Protein AF-A0A258BBY1-F1 (afdb_monomer_lite)

pLDDT: mean 93.91, std 5.78, range [58.94, 98.5]

Secondary structure (DSSP, 8-state):
-HHHH--TTEEEE--EEEBPHHHHHHHHTSSS--HHHHHHTHHHHHHTTSBS-SHHHH------GGGB-SS---TT--GGGEE--HHHHHHTTSS-TT--SSSSHHHHHHHHHHHTTPEEEE-TTT--EEE---PPPP-TTHHHHHHHHHHHHHHHHT-

Radius of gyration: 17.7 Å; chains: 1; bounding box: 39×37×54 Å

Sequence (159 aa):
QHRALSEPGYLVTGSRVLLSDRLTKELLAWPQWNYSYFWKNLLN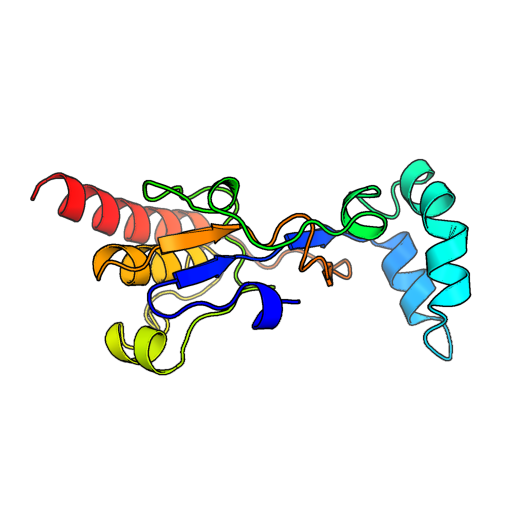FRASGGINKYWPLKIKLGNGFWRNYRKFVWRRIKGCNMACWKSDAQAIGGFDESMTGWGHEDADFVFRLQNIGLIRKSGSWSTEVLHLHHRINDQSHAAENARHVREKILAKAAK

Structure (mmCIF, N/CA/C/O backbone):
data_AF-A0A258BBY1-F1
#
_entry.id   AF-A0A258BBY1-F1
#
loop_
_atom_site.group_PDB
_atom_site.id
_atom_site.type_symbol
_atom_site.label_atom_id
_atom_site.label_alt_id
_atom_site.label_comp_id
_atom_site.label_asym_id
_atom_site.label_entity_id
_atom_site.label_seq_id
_atom_site.pdbx_PDB_ins_code
_atom_site.Cartn_x
_atom_site.Cartn_y
_atom_site.Cartn_z
_atom_site.occupancy
_atom_site.B_iso_or_equiv
_atom_site.auth_seq_id
_atom_site.auth_comp_id
_atom_site.auth_asym_id
_atom_site.auth_atom_id
_atom_site.pdbx_PDB_model_num
ATOM 1 N N . GLN A 1 1 ? -7.637 -8.880 -5.589 1.00 89.62 1 GLN A N 1
ATOM 2 C CA . GLN A 1 1 ? -6.964 -9.291 -4.336 1.00 89.62 1 GLN A CA 1
ATOM 3 C C . GLN A 1 1 ? -7.482 -8.525 -3.120 1.00 89.62 1 GLN A C 1
ATOM 5 O O . GLN A 1 1 ? -7.896 -9.184 -2.183 1.00 89.62 1 GLN A O 1
ATOM 10 N N . HIS A 1 2 ? -7.587 -7.184 -3.132 1.00 94.31 2 HIS A N 1
ATOM 11 C CA . HIS A 1 2 ? -8.274 -6.452 -2.040 1.00 94.31 2 HIS A CA 1
ATOM 12 C C . HIS A 1 2 ? -9.704 -6.943 -1.782 1.00 94.31 2 HIS A C 1
ATOM 14 O O . HIS A 1 2 ? -10.034 -7.240 -0.643 1.00 94.31 2 HIS A O 1
ATOM 20 N N . ARG A 1 3 ? -10.500 -7.163 -2.839 1.00 94.50 3 ARG A N 1
ATOM 21 C CA . ARG A 1 3 ? -11.845 -7.770 -2.738 1.00 94.50 3 ARG A CA 1
ATOM 22 C C . ARG A 1 3 ? -11.869 -9.165 -2.091 1.00 94.50 3 ARG A C 1
ATOM 24 O O . ARG A 1 3 ? -12.874 -9.551 -1.528 1.00 94.50 3 ARG A O 1
ATOM 31 N N . ALA A 1 4 ? -10.777 -9.928 -2.166 1.00 95.50 4 ALA A N 1
ATOM 32 C CA . ALA A 1 4 ? -10.697 -11.246 -1.526 1.00 95.50 4 ALA A CA 1
ATOM 33 C C . ALA A 1 4 ? -10.352 -11.151 -0.027 1.00 95.50 4 ALA A C 1
ATOM 35 O O . ALA A 1 4 ? -10.479 -12.129 0.702 1.00 95.50 4 ALA A O 1
ATOM 36 N N . LEU A 1 5 ? -9.880 -9.986 0.430 1.00 96.75 5 LEU A N 1
ATOM 37 C CA . LEU A 1 5 ? -9.567 -9.701 1.832 1.00 96.75 5 LEU A CA 1
ATOM 38 C C . LEU A 1 5 ? -10.601 -8.776 2.494 1.00 96.75 5 LEU A C 1
ATOM 40 O O . LEU A 1 5 ? -10.511 -8.552 3.704 1.00 96.75 5 LEU A O 1
ATOM 44 N N . SER A 1 6 ? -11.529 -8.209 1.717 1.00 95.56 6 SER A N 1
ATOM 45 C CA . SER A 1 6 ? -12.501 -7.227 2.193 1.00 95.56 6 SER A CA 1
ATOM 46 C C . SER A 1 6 ? -13.510 -7.861 3.134 1.00 95.56 6 SER A C 1
ATOM 48 O O . SER A 1 6 ? -14.004 -8.955 2.880 1.00 95.56 6 SER A O 1
ATOM 50 N N . GLU A 1 7 ? -13.827 -7.137 4.197 1.00 96.19 7 GLU A N 1
ATOM 51 C CA . GLU A 1 7 ? -14.738 -7.560 5.252 1.00 96.19 7 GLU A CA 1
ATOM 52 C C . GLU A 1 7 ? -15.294 -6.288 5.913 1.00 96.19 7 GLU A C 1
ATOM 54 O O . GLU A 1 7 ? -14.519 -5.345 6.115 1.00 96.19 7 GLU A O 1
ATOM 59 N N . PRO A 1 8 ? -16.607 -6.182 6.181 1.00 96.94 8 PRO A N 1
ATOM 60 C CA . PRO A 1 8 ? -17.159 -5.067 6.952 1.00 96.94 8 PRO A CA 1
ATOM 61 C C . PRO A 1 8 ? -16.463 -4.932 8.311 1.00 96.94 8 PRO A C 1
ATOM 63 O O . PRO A 1 8 ? -16.164 -5.935 8.951 1.00 96.94 8 PRO A O 1
ATOM 66 N N . GLY A 1 9 ? -16.168 -3.703 8.742 1.00 97.31 9 GLY A N 1
ATOM 67 C CA . GLY A 1 9 ? -15.402 -3.455 9.973 1.00 97.31 9 GLY A CA 1
ATOM 68 C C . GLY A 1 9 ? -13.882 -3.625 9.830 1.00 97.31 9 GLY A C 1
ATOM 69 O O . GLY A 1 9 ? -13.156 -3.522 10.819 1.00 97.31 9 GLY A O 1
ATOM 70 N N . TYR A 1 10 ? -13.371 -3.847 8.613 1.00 97.81 10 TYR A N 1
ATOM 71 C CA . TYR A 1 10 ? -11.937 -3.952 8.341 1.00 97.81 10 TYR A CA 1
ATOM 72 C C . TYR A 1 10 ? -11.475 -2.968 7.267 1.00 97.81 10 TYR A C 1
ATOM 74 O O . TYR A 1 10 ? -12.142 -2.754 6.256 1.00 97.81 10 TYR A O 1
ATOM 82 N N . LEU A 1 11 ? -10.248 -2.470 7.433 1.00 97.94 11 LEU A N 1
ATOM 83 C CA . LEU A 1 11 ? -9.478 -1.846 6.354 1.00 97.94 11 LEU A CA 1
ATOM 84 C C . LEU A 1 11 ? -8.299 -2.738 5.948 1.00 97.94 11 LEU A C 1
ATOM 86 O O . LEU A 1 11 ? -7.754 -3.475 6.771 1.00 97.94 11 LEU A O 1
ATOM 90 N N . VAL A 1 12 ? -7.843 -2.642 4.701 1.00 97.69 12 VAL A N 1
ATOM 91 C CA . VAL A 1 12 ? -6.683 -3.391 4.202 1.00 97.69 12 VAL A CA 1
ATOM 92 C C . VAL A 1 12 ? -5.550 -2.431 3.865 1.00 97.69 12 VAL A C 1
ATOM 94 O O . VAL A 1 12 ? -5.651 -1.641 2.930 1.00 97.69 12 VAL A O 1
ATOM 97 N N . THR A 1 13 ? -4.419 -2.551 4.565 1.00 97.19 13 THR A N 1
ATOM 98 C CA . THR A 1 13 ? -3.164 -1.914 4.130 1.00 97.19 13 THR A CA 1
ATOM 99 C C . THR A 1 13 ? -2.376 -2.906 3.292 1.00 97.19 13 THR A C 1
ATOM 101 O O . THR A 1 13 ? -1.941 -3.944 3.799 1.00 97.19 13 THR A O 1
ATOM 104 N N . GLY A 1 14 ? -2.216 -2.607 2.012 1.00 95.81 14 GLY A N 1
ATOM 105 C CA . GLY A 1 14 ? -1.554 -3.453 1.038 1.00 95.81 14 GLY A CA 1
ATOM 106 C C . GLY A 1 14 ? -0.031 -3.412 1.092 1.00 95.81 14 GLY A C 1
ATOM 107 O O . GLY A 1 14 ? 0.593 -2.886 2.014 1.00 95.81 14 GLY A O 1
ATOM 108 N N . SER A 1 15 ? 0.577 -4.031 0.086 1.00 95.12 15 SER A N 1
ATOM 109 C CA . SER A 1 15 ? 2.026 -4.180 -0.040 1.00 95.12 15 SER A CA 1
ATOM 110 C C . SER A 1 15 ? 2.478 -3.717 -1.418 1.00 95.12 15 SER A C 1
ATOM 112 O O . SER A 1 15 ? 1.737 -3.773 -2.395 1.00 95.12 15 SER A O 1
ATOM 114 N N . ARG A 1 16 ? 3.717 -3.248 -1.495 1.00 96.00 16 ARG A N 1
ATOM 115 C CA . ARG A 1 16 ? 4.367 -2.863 -2.747 1.00 96.00 16 ARG A CA 1
ATOM 116 C C . ARG A 1 16 ? 5.710 -3.554 -2.895 1.00 96.00 16 ARG A C 1
ATOM 118 O O . ARG A 1 16 ? 6.393 -3.792 -1.889 1.00 96.00 16 ARG A O 1
ATOM 125 N N . VAL A 1 17 ? 6.078 -3.840 -4.132 1.00 97.44 17 VAL A N 1
ATOM 126 C CA . VAL A 1 17 ? 7.431 -4.206 -4.543 1.00 97.44 17 VAL A CA 1
ATOM 127 C C . VAL A 1 17 ? 8.058 -2.961 -5.142 1.00 97.44 17 VAL A C 1
ATOM 129 O O . VAL A 1 17 ? 7.545 -2.418 -6.114 1.00 97.44 17 VAL A O 1
ATOM 132 N N . LEU A 1 18 ? 9.123 -2.476 -4.514 1.00 97.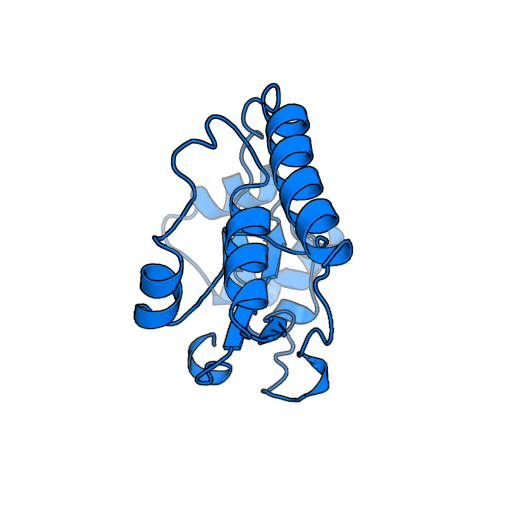75 18 LEU A N 1
ATOM 133 C CA . LEU A 1 18 ? 9.855 -1.316 -5.006 1.00 97.75 18 LEU A CA 1
ATOM 134 C C . LEU A 1 18 ? 10.727 -1.758 -6.171 1.00 97.75 18 LEU A C 1
ATOM 136 O O . LEU A 1 18 ? 11.477 -2.732 -6.031 1.00 97.75 18 LEU A O 1
ATOM 140 N N . LEU A 1 19 ? 10.617 -1.033 -7.277 1.00 98.44 19 LEU A N 1
ATOM 141 C CA . LEU A 1 19 ? 11.513 -1.177 -8.410 1.00 98.44 19 LEU A CA 1
ATOM 142 C C . LEU A 1 19 ? 12.716 -0.246 -8.245 1.00 98.44 19 LEU A C 1
ATOM 144 O O . LEU A 1 19 ? 12.605 0.831 -7.654 1.00 98.44 19 LEU A O 1
ATOM 148 N N . SER A 1 20 ? 13.869 -0.656 -8.766 1.00 98.31 20 SER A N 1
ATOM 149 C CA . SER A 1 20 ? 15.012 0.245 -8.913 1.00 98.31 20 SER A CA 1
ATOM 150 C C . SER A 1 20 ? 14.769 1.257 -10.034 1.00 98.31 20 SER A C 1
ATOM 152 O O . SER A 1 20 ? 13.929 1.038 -10.912 1.00 98.31 20 SER A O 1
ATOM 154 N N . ASP A 1 21 ? 15.527 2.354 -10.030 1.00 98.25 21 ASP A N 1
ATOM 155 C CA . ASP A 1 21 ? 15.525 3.338 -11.121 1.00 98.25 21 ASP A CA 1
ATOM 156 C C . ASP A 1 21 ? 15.827 2.680 -12.476 1.00 98.25 21 ASP A C 1
ATOM 158 O O . ASP A 1 21 ? 15.074 2.842 -13.435 1.00 98.25 21 ASP A O 1
ATOM 162 N N . ARG A 1 22 ? 16.868 1.833 -12.518 1.00 98.19 22 ARG A N 1
ATOM 163 C CA . ARG A 1 22 ? 17.272 1.074 -13.710 1.00 98.19 22 ARG A CA 1
ATOM 164 C C . ARG A 1 22 ? 16.125 0.236 -14.272 1.00 98.19 22 ARG A C 1
ATOM 166 O O . ARG A 1 22 ? 15.801 0.368 -15.447 1.00 98.19 22 ARG A O 1
ATOM 173 N N . LEU A 1 23 ? 15.508 -0.607 -13.437 1.00 98.19 23 LEU A N 1
ATOM 174 C CA . LEU A 1 23 ? 14.429 -1.486 -13.891 1.00 98.19 23 LEU A CA 1
ATOM 175 C C . LEU A 1 23 ? 13.181 -0.680 -14.266 1.00 98.19 23 LEU A C 1
ATOM 177 O O . LEU A 1 23 ? 12.510 -1.011 -15.230 1.00 98.19 23 LEU A O 1
ATOM 181 N N . THR A 1 24 ? 12.886 0.402 -13.547 1.00 98.38 24 THR A N 1
ATOM 182 C CA . THR A 1 24 ? 11.768 1.293 -13.887 1.00 98.38 24 THR A CA 1
ATOM 183 C C . THR A 1 24 ? 11.921 1.858 -15.297 1.00 98.38 24 THR A C 1
ATOM 185 O O . THR A 1 24 ? 10.993 1.751 -16.093 1.00 98.38 24 THR A O 1
ATOM 188 N N . LYS A 1 25 ? 13.099 2.398 -15.630 1.00 98.12 25 LYS A N 1
ATOM 189 C CA . LYS A 1 25 ? 13.401 2.924 -16.970 1.00 98.12 25 LYS A CA 1
ATOM 190 C C . LYS A 1 25 ? 13.326 1.843 -18.045 1.00 98.12 25 LYS A C 1
ATOM 192 O O . LYS A 1 25 ? 12.747 2.083 -19.096 1.00 98.12 25 LYS A O 1
ATOM 197 N N . GLU A 1 26 ? 13.859 0.655 -17.763 1.00 97.44 26 GLU A N 1
ATOM 198 C CA . GLU A 1 26 ? 13.790 -0.495 -18.672 1.00 97.44 26 GLU A CA 1
ATOM 199 C C . GLU A 1 26 ? 12.337 -0.879 -18.991 1.00 97.44 26 GLU A C 1
ATOM 201 O O . GLU A 1 26 ? 11.980 -0.986 -20.160 1.00 97.44 26 GLU A O 1
ATOM 206 N N . LEU A 1 27 ? 11.486 -1.028 -17.968 1.00 97.12 27 LEU A N 1
ATOM 207 C CA . LEU A 1 27 ? 10.080 -1.402 -18.151 1.00 97.12 27 LEU A CA 1
ATOM 208 C C . LEU A 1 27 ? 9.271 -0.318 -18.874 1.00 97.12 27 LEU A C 1
ATOM 210 O O . LEU A 1 27 ? 8.396 -0.650 -19.667 1.00 97.12 27 LEU A O 1
ATOM 214 N N . LEU A 1 28 ? 9.545 0.963 -18.603 1.00 97.38 28 LEU A N 1
ATOM 215 C CA . LEU A 1 28 ? 8.870 2.086 -19.265 1.00 97.38 28 LEU A CA 1
ATOM 216 C C . LEU A 1 28 ? 9.296 2.261 -20.728 1.00 97.38 28 LEU A C 1
ATOM 218 O O . LEU A 1 28 ? 8.541 2.829 -21.509 1.00 97.38 28 LEU A O 1
ATOM 222 N N . ALA A 1 29 ? 10.481 1.774 -21.104 1.00 97.75 29 ALA A N 1
ATOM 223 C CA . ALA A 1 29 ? 10.947 1.774 -22.487 1.00 97.75 29 ALA A CA 1
ATOM 224 C C . ALA A 1 29 ? 10.332 0.642 -23.329 1.00 97.75 29 ALA A C 1
ATOM 226 O O . ALA A 1 29 ? 10.502 0.624 -24.549 1.00 97.75 29 ALA A O 1
ATOM 227 N N . TRP A 1 30 ? 9.635 -0.321 -22.713 1.00 97.12 30 TRP A N 1
ATOM 228 C CA . TRP A 1 30 ? 8.943 -1.356 -23.472 1.00 97.12 30 TRP A CA 1
ATOM 229 C C . TRP A 1 30 ? 7.765 -0.744 -24.239 1.00 97.12 30 TRP A C 1
ATOM 231 O O . TRP A 1 30 ? 6.946 -0.054 -23.633 1.00 97.12 30 TRP A O 1
ATOM 241 N N . PRO A 1 31 ? 7.597 -1.056 -25.538 1.00 96.62 31 PRO A N 1
ATOM 242 C CA . PRO A 1 31 ? 6.471 -0.538 -26.318 1.00 96.62 31 PRO A CA 1
ATOM 243 C C . PRO A 1 31 ? 5.116 -1.014 -25.773 1.00 96.62 31 PRO A C 1
ATOM 245 O O . PRO A 1 31 ? 4.091 -0.378 -25.992 1.00 96.62 31 PRO A O 1
ATOM 248 N N . GLN A 1 32 ? 5.112 -2.144 -25.061 1.00 96.62 32 GLN A N 1
ATOM 249 C CA . GLN A 1 32 ? 3.944 -2.721 -24.412 1.00 96.62 32 GLN A CA 1
ATOM 250 C C . GLN A 1 32 ? 4.358 -3.547 -23.194 1.00 96.62 32 GLN A C 1
ATOM 252 O O . GLN A 1 32 ? 5.447 -4.125 -23.145 1.00 96.62 32 GLN A O 1
ATOM 257 N N . TRP A 1 33 ? 3.464 -3.648 -22.213 1.00 96.19 33 TRP A N 1
ATOM 258 C CA . TRP A 1 33 ? 3.701 -4.454 -21.022 1.00 96.19 33 TRP A CA 1
ATOM 259 C C . TRP A 1 33 ? 3.798 -5.947 -21.359 1.00 96.19 33 TRP A C 1
ATOM 261 O O . TRP A 1 33 ? 2.836 -6.556 -21.825 1.00 96.19 33 TRP A O 1
ATOM 271 N N . ASN A 1 34 ? 4.942 -6.564 -21.051 1.00 96.56 34 ASN A N 1
ATOM 272 C CA . ASN A 1 34 ? 5.150 -8.000 -21.215 1.00 96.56 34 ASN A CA 1
ATOM 273 C C . ASN A 1 34 ? 5.233 -8.705 -19.855 1.00 96.56 34 ASN A C 1
ATOM 275 O O . ASN A 1 34 ? 6.310 -8.927 -19.294 1.00 96.56 34 ASN A O 1
ATOM 279 N N . TYR A 1 35 ? 4.069 -9.098 -19.333 1.00 95.75 35 TYR A N 1
ATOM 280 C CA . TYR A 1 35 ? 3.976 -9.813 -18.060 1.00 95.75 35 TYR A CA 1
ATOM 281 C C . TYR A 1 35 ? 4.759 -11.134 -18.060 1.00 95.75 35 TYR A C 1
ATOM 283 O O . TYR A 1 35 ? 5.429 -11.448 -17.079 1.00 95.75 35 TYR A O 1
ATOM 291 N N . SER A 1 36 ? 4.698 -11.904 -19.153 1.00 97.00 36 SER A N 1
ATOM 292 C CA . SER A 1 36 ? 5.354 -13.216 -19.250 1.00 97.00 36 SER A CA 1
ATOM 293 C C . SER A 1 36 ? 6.873 -13.089 -19.133 1.00 97.00 36 SER A C 1
ATOM 295 O O . SER A 1 36 ? 7.495 -13.793 -18.334 1.00 97.00 36 SER A O 1
ATOM 297 N N . TYR A 1 37 ? 7.469 -12.137 -19.859 1.00 96.88 37 TYR A N 1
ATOM 298 C CA . TYR A 1 37 ? 8.897 -11.842 -19.756 1.00 96.88 37 TYR A CA 1
ATOM 299 C C . TYR A 1 37 ? 9.265 -11.365 -18.350 1.00 96.88 37 TYR A C 1
ATOM 301 O O . TYR A 1 37 ? 10.204 -11.898 -17.752 1.00 96.88 37 TYR A O 1
ATOM 309 N N . PHE A 1 38 ? 8.500 -10.420 -17.790 1.00 97.38 38 PHE A N 1
ATOM 310 C CA . PHE A 1 38 ? 8.742 -9.920 -16.438 1.00 97.38 38 PHE A CA 1
ATOM 311 C C . PHE A 1 38 ? 8.722 -11.056 -15.407 1.00 97.38 38 PHE A C 1
ATOM 313 O O . PHE A 1 38 ? 9.628 -11.184 -14.585 1.00 97.38 38 PHE A O 1
ATOM 320 N N . TRP A 1 39 ? 7.716 -11.930 -15.490 1.00 97.06 39 TRP A N 1
ATOM 321 C CA . TRP A 1 39 ? 7.501 -13.031 -14.558 1.00 97.06 39 TRP A CA 1
ATOM 322 C C . TRP A 1 39 ? 8.588 -14.109 -14.614 1.00 97.06 39 TRP A C 1
ATOM 324 O O . TRP A 1 39 ? 8.978 -14.645 -13.565 1.00 97.06 39 TRP A O 1
ATOM 334 N N . LYS A 1 40 ? 9.072 -14.428 -15.822 1.00 97.75 40 LYS A N 1
ATOM 335 C CA . LYS A 1 40 ? 10.180 -15.370 -16.047 1.00 97.75 40 LYS A CA 1
ATOM 336 C C . LYS A 1 40 ? 11.505 -14.818 -15.515 1.00 97.75 40 LYS A C 1
ATOM 338 O O . LYS A 1 40 ? 12.291 -15.573 -14.956 1.00 97.75 40 LYS A O 1
ATOM 343 N N . ASN A 1 41 ? 11.707 -13.503 -15.594 1.00 97.88 41 ASN A N 1
ATOM 344 C CA . ASN A 1 41 ? 12.948 -12.837 -15.186 1.00 97.88 41 ASN A CA 1
ATOM 345 C C . ASN A 1 41 ? 12.958 -12.309 -13.740 1.00 97.88 41 ASN A C 1
ATOM 347 O O . ASN A 1 41 ? 13.922 -11.664 -13.331 1.00 97.88 41 ASN A O 1
ATOM 351 N N . LEU A 1 42 ? 11.939 -12.601 -12.922 1.00 98.00 42 LEU A N 1
ATOM 352 C CA . LEU A 1 42 ? 11.858 -12.099 -11.541 1.00 98.00 42 LEU A CA 1
ATOM 353 C C . LEU A 1 42 ? 13.086 -12.426 -10.677 1.00 98.00 42 LEU A C 1
ATOM 355 O O . LEU A 1 42 ? 13.480 -11.599 -9.855 1.00 98.00 42 LEU A O 1
ATOM 359 N N . LEU A 1 43 ? 13.686 -13.612 -10.836 1.00 98.06 43 LEU A N 1
ATOM 360 C CA . LEU A 1 43 ? 14.903 -13.976 -10.099 1.00 98.06 43 LEU A CA 1
ATOM 361 C C . LEU A 1 43 ? 16.089 -13.108 -10.523 1.00 98.06 43 LEU A C 1
ATOM 363 O O . LEU A 1 43 ? 16.786 -12.586 -9.657 1.00 98.06 43 LEU A O 1
ATOM 367 N N . ASN A 1 44 ? 16.253 -12.876 -11.827 1.00 98.19 44 ASN A N 1
ATOM 368 C CA . ASN A 1 44 ? 17.296 -12.005 -12.371 1.00 98.19 44 ASN A CA 1
ATOM 369 C C . ASN A 1 44 ? 17.133 -10.577 -11.845 1.00 98.19 44 ASN A C 1
ATOM 371 O O . ASN A 1 44 ? 18.079 -9.995 -11.319 1.00 98.19 44 ASN A O 1
ATOM 375 N N . PHE A 1 45 ? 15.908 -10.043 -11.873 1.00 98.25 45 PHE A N 1
ATOM 376 C CA . PHE A 1 45 ? 15.621 -8.733 -11.292 1.00 98.25 45 PHE A CA 1
ATOM 377 C C . PHE A 1 45 ? 15.863 -8.699 -9.783 1.00 98.25 45 PHE A C 1
ATOM 379 O O . PHE A 1 45 ? 16.307 -7.679 -9.263 1.00 98.25 45 PHE A O 1
ATOM 386 N N . ARG A 1 46 ? 15.602 -9.785 -9.047 1.00 98.12 46 ARG A N 1
ATOM 387 C CA . ARG A 1 46 ? 15.889 -9.833 -7.607 1.00 98.12 46 ARG A CA 1
ATOM 388 C C . ARG A 1 46 ? 17.390 -9.852 -7.329 1.00 98.12 46 ARG A C 1
ATOM 390 O O . ARG A 1 46 ? 17.821 -9.146 -6.415 1.00 98.12 46 ARG A O 1
ATOM 397 N N . ALA A 1 47 ? 18.143 -10.644 -8.089 1.00 97.94 47 ALA A N 1
ATOM 398 C CA . ALA A 1 47 ? 19.590 -10.787 -7.972 1.00 97.94 47 ALA A CA 1
ATOM 399 C C . ALA A 1 47 ? 20.315 -9.485 -8.336 1.00 97.94 47 ALA A C 1
ATOM 401 O O . ALA A 1 47 ? 21.225 -9.071 -7.629 1.00 97.94 47 ALA A O 1
ATOM 402 N N . SER A 1 48 ? 19.843 -8.770 -9.362 1.00 97.56 48 SER A N 1
ATOM 403 C CA . SER A 1 48 ? 20.415 -7.488 -9.790 1.00 97.56 48 SER A CA 1
ATOM 404 C C . SER A 1 48 ? 19.931 -6.275 -8.975 1.00 97.56 48 SER A C 1
ATOM 406 O O . SER A 1 48 ? 20.095 -5.142 -9.427 1.00 97.56 48 SER A O 1
ATOM 408 N N . GLY A 1 49 ? 19.194 -6.473 -7.876 1.00 98.06 49 GLY A N 1
ATOM 409 C CA . GLY A 1 49 ? 18.605 -5.378 -7.087 1.00 98.06 49 GLY A CA 1
ATOM 410 C C . GLY A 1 49 ? 17.495 -4.574 -7.787 1.00 98.06 49 GLY A C 1
ATOM 411 O O . GLY A 1 49 ? 17.139 -3.493 -7.332 1.00 98.06 49 GLY A O 1
ATOM 412 N N . GLY A 1 50 ? 16.932 -5.082 -8.886 1.00 98.31 50 GLY A N 1
ATOM 413 C CA . GLY A 1 50 ? 15.821 -4.472 -9.622 1.00 98.31 50 GLY A CA 1
ATOM 414 C C . GLY A 1 50 ? 14.491 -4.499 -8.870 1.00 98.31 50 GLY A C 1
ATOM 415 O O . GLY A 1 50 ? 13.705 -3.567 -9.003 1.00 98.31 50 GLY A O 1
ATOM 416 N N . ILE A 1 51 ? 14.257 -5.527 -8.049 1.00 98.50 51 ILE A N 1
ATOM 417 C CA . ILE A 1 51 ? 13.093 -5.633 -7.157 1.00 98.50 51 ILE A CA 1
ATOM 418 C C . ILE A 1 51 ? 13.526 -5.924 -5.723 1.00 98.50 51 ILE A C 1
ATOM 420 O O . ILE A 1 51 ? 14.430 -6.726 -5.483 1.00 98.50 51 ILE A O 1
ATOM 424 N N . ASN A 1 52 ? 12.833 -5.344 -4.743 1.00 97.88 52 ASN A N 1
ATOM 425 C CA . ASN A 1 52 ? 13.153 -5.575 -3.328 1.00 97.88 52 ASN A CA 1
ATOM 426 C C . ASN A 1 52 ? 12.490 -6.827 -2.716 1.00 97.88 52 ASN A C 1
ATOM 428 O O . ASN A 1 52 ? 12.840 -7.232 -1.607 1.00 97.88 52 ASN A O 1
ATOM 432 N N . LYS A 1 53 ? 11.521 -7.441 -3.405 1.00 96.81 53 LYS A N 1
ATOM 433 C CA . LYS A 1 53 ? 10.748 -8.601 -2.933 1.00 96.81 53 LYS A CA 1
ATOM 434 C C . LYS A 1 53 ? 10.523 -9.580 -4.078 1.00 96.81 53 LYS A C 1
ATOM 436 O O . LYS A 1 53 ? 10.113 -9.171 -5.155 1.00 96.81 53 LYS A O 1
ATOM 441 N N . TYR A 1 54 ? 10.726 -10.866 -3.807 1.00 97.50 54 TYR A N 1
ATOM 442 C CA . TYR A 1 54 ? 10.494 -11.945 -4.772 1.00 97.50 54 TYR A CA 1
ATOM 443 C C . TYR A 1 54 ? 9.295 -12.815 -4.372 1.00 97.50 54 TYR A C 1
ATOM 445 O O . TYR A 1 54 ? 8.308 -12.888 -5.099 1.00 97.50 54 TYR A O 1
ATOM 453 N N . TRP A 1 55 ? 9.332 -13.415 -3.177 1.00 97.56 55 TRP A N 1
ATOM 454 C CA . TRP A 1 55 ? 8.328 -14.400 -2.757 1.00 97.56 55 TRP A CA 1
ATOM 455 C C . TRP A 1 55 ? 6.882 -13.902 -2.748 1.00 97.56 55 TRP A C 1
ATOM 457 O O . TRP A 1 55 ? 6.039 -14.611 -3.286 1.00 97.56 55 TRP A O 1
ATOM 467 N N . PRO A 1 56 ? 6.567 -12.685 -2.264 1.00 95.50 56 PRO A N 1
ATOM 468 C CA . PRO A 1 56 ? 5.195 -12.187 -2.305 1.00 95.50 56 PRO A CA 1
ATOM 469 C C . PRO A 1 56 ? 4.658 -11.946 -3.724 1.00 95.50 56 PRO A C 1
ATOM 471 O O . PRO A 1 56 ? 3.458 -11.755 -3.887 1.00 95.50 56 PRO A O 1
ATOM 474 N N . LEU A 1 57 ? 5.510 -11.927 -4.760 1.00 95.81 57 LEU A N 1
ATOM 475 C CA . LEU A 1 57 ? 5.045 -11.936 -6.149 1.00 95.81 57 LEU A CA 1
ATOM 476 C C . LEU A 1 57 ? 4.626 -13.344 -6.573 1.00 95.81 57 LEU A C 1
ATOM 478 O O . LEU A 1 57 ? 3.570 -13.468 -7.177 1.00 95.81 57 LEU A O 1
ATOM 482 N N . LYS A 1 58 ? 5.402 -14.380 -6.221 1.00 95.69 58 LYS A N 1
ATOM 483 C CA . LYS A 1 58 ? 5.158 -15.785 -6.599 1.00 95.69 58 LYS A CA 1
ATOM 484 C C . LYS A 1 58 ? 4.079 -16.476 -5.765 1.00 95.69 58 LYS A C 1
ATOM 486 O O . LYS A 1 58 ? 3.339 -17.295 -6.294 1.00 95.69 58 LYS A O 1
ATOM 491 N N . ILE A 1 59 ? 4.006 -16.162 -4.476 1.00 95.69 59 ILE A N 1
ATOM 492 C CA . ILE A 1 59 ? 3.136 -16.830 -3.508 1.00 95.69 59 ILE A CA 1
ATOM 493 C C . ILE A 1 59 ? 2.094 -15.835 -3.020 1.00 95.69 59 ILE A C 1
ATOM 495 O O . ILE A 1 59 ? 2.435 -14.756 -2.526 1.00 95.69 59 ILE A O 1
ATOM 499 N N . LYS A 1 60 ? 0.823 -16.230 -3.128 1.00 94.56 60 LYS A N 1
ATOM 500 C CA . LYS A 1 60 ? -0.315 -15.483 -2.600 1.00 94.56 60 LYS A CA 1
ATOM 501 C C . LYS A 1 60 ? -0.987 -16.280 -1.491 1.00 94.56 60 LYS A C 1
ATOM 503 O O . LYS A 1 60 ? -1.422 -17.404 -1.702 1.00 94.56 60 LYS A O 1
ATOM 508 N N . LEU A 1 61 ? -1.057 -15.686 -0.308 1.00 95.75 61 LEU A N 1
ATOM 509 C CA . LEU A 1 61 ? -1.747 -16.236 0.849 1.00 95.75 61 LEU A CA 1
ATOM 510 C C . LEU A 1 61 ? -3.204 -15.743 0.859 1.00 95.75 61 LEU A C 1
ATOM 512 O O . LEU A 1 61 ? -3.473 -14.587 0.515 1.00 95.75 61 LEU A O 1
ATOM 516 N N . GLY A 1 62 ? -4.134 -16.598 1.289 1.00 93.88 62 GLY A N 1
ATOM 517 C CA . GLY A 1 62 ? -5.563 -16.279 1.433 1.00 93.88 62 GLY A CA 1
ATOM 518 C C . GLY A 1 62 ? -5.879 -15.381 2.636 1.00 93.88 62 GLY A C 1
ATOM 519 O O . GLY A 1 62 ? -4.968 -14.906 3.321 1.00 93.88 62 GLY A O 1
ATOM 520 N N . ASN A 1 63 ? -7.166 -15.129 2.891 1.00 94.31 63 ASN A N 1
ATOM 521 C CA . ASN A 1 63 ? -7.630 -14.384 4.067 1.00 94.31 63 ASN A CA 1
ATOM 522 C C . ASN A 1 63 ? -7.487 -15.232 5.348 1.00 94.31 63 ASN A C 1
ATOM 524 O O . ASN A 1 63 ? -7.599 -16.452 5.299 1.00 94.31 63 ASN A O 1
ATOM 528 N N . GLY A 1 64 ? -7.236 -14.588 6.488 1.00 94.00 64 GLY A N 1
ATOM 529 C CA . GLY A 1 64 ? -7.090 -15.271 7.772 1.00 94.00 64 GLY A CA 1
ATOM 530 C C . GLY A 1 64 ? -6.747 -14.324 8.917 1.00 94.00 64 GLY A C 1
ATOM 531 O O . GLY A 1 64 ? -6.214 -13.232 8.698 1.00 94.00 64 GLY A O 1
ATOM 532 N N . PHE A 1 65 ? -7.036 -14.747 10.151 1.00 94.06 65 PHE A N 1
ATOM 533 C CA . PHE A 1 65 ? -6.924 -13.901 11.347 1.00 94.06 65 PHE A CA 1
ATOM 534 C C . PHE A 1 65 ? -5.495 -13.400 11.616 1.00 94.06 65 PHE A C 1
ATOM 536 O O . PHE A 1 65 ? -5.319 -12.332 12.197 1.00 94.06 65 PHE A O 1
ATOM 543 N N . TRP A 1 66 ? -4.462 -14.120 11.160 1.00 94.81 66 TRP A N 1
ATOM 544 C CA . TRP A 1 66 ? -3.049 -13.730 11.302 1.00 94.81 66 TRP A CA 1
ATOM 545 C C . TRP A 1 66 ? -2.695 -12.433 10.558 1.00 94.81 66 TRP A C 1
ATOM 547 O O . TRP A 1 66 ? -1.623 -11.864 10.764 1.00 94.81 66 TRP A O 1
ATOM 557 N N . ARG A 1 67 ? -3.580 -11.953 9.677 1.00 95.38 67 ARG A N 1
ATOM 558 C CA . ARG A 1 67 ? -3.440 -10.659 8.999 1.00 95.38 67 ARG A CA 1
ATOM 559 C C . ARG A 1 67 ? -3.873 -9.485 9.867 1.00 95.38 67 ARG A C 1
ATOM 561 O O . ARG A 1 67 ? -3.531 -8.352 9.530 1.00 95.38 67 ARG A O 1
ATOM 568 N N . ASN A 1 68 ? -4.641 -9.737 10.922 1.00 96.88 68 ASN A N 1
ATOM 569 C CA . ASN A 1 68 ? -5.319 -8.705 11.690 1.00 96.88 68 ASN A CA 1
ATOM 570 C C . ASN A 1 68 ? -4.369 -8.094 12.724 1.00 96.88 68 ASN A C 1
ATOM 572 O O . ASN A 1 68 ? -3.769 -8.785 13.549 1.00 96.88 68 ASN A O 1
ATOM 576 N N . TYR A 1 69 ? -4.252 -6.772 12.698 1.00 95.38 69 TYR A N 1
ATOM 577 C CA . TYR A 1 69 ? -3.520 -6.014 13.700 1.00 95.38 69 TYR A CA 1
ATOM 578 C C . TYR A 1 69 ? -4.416 -5.816 14.924 1.00 95.38 69 TYR A C 1
ATOM 580 O O . TYR A 1 69 ? -5.384 -5.064 14.869 1.00 95.38 69 TYR A O 1
ATOM 588 N N . ARG A 1 70 ? -4.074 -6.475 16.039 1.00 88.56 70 ARG A N 1
ATOM 589 C CA . ARG A 1 70 ? -4.847 -6.415 17.298 1.00 88.56 70 ARG A CA 1
ATOM 590 C C . ARG A 1 70 ? -4.847 -5.042 17.976 1.00 88.56 70 ARG A C 1
ATOM 592 O O . ARG A 1 70 ? -5.707 -4.763 18.794 1.00 88.56 70 ARG A O 1
ATOM 599 N N . LYS A 1 71 ? -3.853 -4.212 17.670 1.00 91.62 71 LYS A N 1
ATOM 600 C CA . LYS A 1 71 ? -3.705 -2.844 18.173 1.00 91.62 71 LYS A CA 1
ATOM 601 C C . LYS A 1 71 ? -3.217 -1.942 17.055 1.00 91.62 71 LYS A C 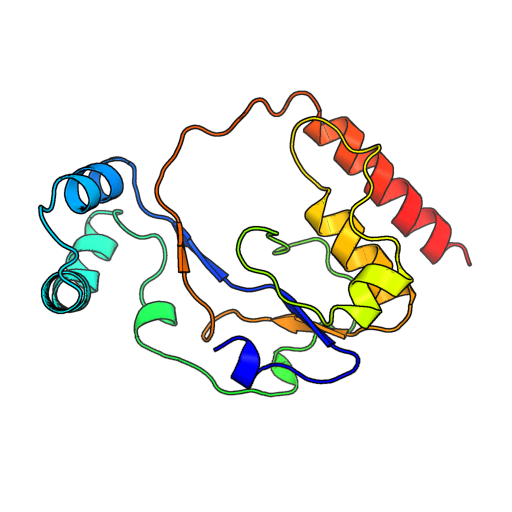1
ATOM 603 O O . LYS A 1 71 ? -2.698 -2.439 16.049 1.00 91.62 71 LYS A O 1
ATOM 608 N N . PHE A 1 72 ? -3.335 -0.633 17.243 1.00 93.00 72 PHE A N 1
ATOM 609 C CA . PHE A 1 72 ? -2.730 0.309 16.315 1.00 93.00 72 PHE A CA 1
ATOM 610 C C . PHE A 1 72 ? -1.214 0.081 16.245 1.00 93.00 72 PHE A C 1
ATOM 612 O O . PHE A 1 72 ? -0.513 0.025 17.257 1.00 93.00 72 PHE A O 1
ATOM 619 N N . VAL A 1 73 ? -0.709 -0.077 15.024 1.00 93.12 73 VAL A N 1
ATOM 620 C CA . VAL A 1 73 ? 0.721 -0.183 14.735 1.00 93.12 73 VAL A CA 1
ATOM 621 C C . VAL A 1 73 ? 1.023 0.800 13.623 1.00 93.12 73 VAL A C 1
ATOM 623 O O . VAL A 1 73 ? 0.666 0.562 12.473 1.00 93.12 73 VAL A O 1
ATOM 626 N N . TRP A 1 74 ? 1.738 1.870 13.958 1.00 90.94 74 TRP A N 1
ATOM 627 C CA . TRP A 1 74 ? 2.103 2.919 13.004 1.00 90.94 74 TRP A CA 1
ATOM 628 C C . TRP A 1 74 ? 2.893 2.374 11.806 1.00 90.94 74 TRP A C 1
ATOM 630 O O . TRP A 1 74 ? 2.737 2.781 10.655 1.00 90.94 74 TRP A O 1
ATOM 640 N N . ARG A 1 75 ? 3.781 1.411 12.064 1.00 88.94 75 ARG A N 1
ATOM 641 C CA . ARG A 1 75 ? 4.671 0.864 11.040 1.00 88.94 75 ARG A CA 1
ATOM 642 C C . ARG A 1 75 ? 3.883 0.147 9.937 1.00 88.94 75 ARG A C 1
ATOM 644 O O . ARG A 1 75 ? 2.853 -0.489 10.165 1.00 88.94 75 ARG A O 1
ATOM 651 N N . ARG A 1 76 ? 4.467 0.149 8.735 1.00 87.38 76 ARG A N 1
ATOM 652 C CA . ARG A 1 76 ? 3.969 -0.555 7.538 1.00 87.38 76 ARG A CA 1
ATOM 653 C C . ARG A 1 76 ? 2.639 -0.020 6.997 1.00 87.38 76 ARG A C 1
ATOM 655 O O . ARG A 1 76 ? 1.996 -0.730 6.235 1.00 87.38 76 ARG A O 1
ATOM 662 N N . ILE A 1 77 ? 2.214 1.174 7.395 1.00 93.12 77 ILE A N 1
ATOM 663 C CA . ILE A 1 77 ? 1.120 1.888 6.730 1.00 93.12 77 ILE A CA 1
ATOM 664 C C . ILE A 1 77 ? 1.717 2.578 5.500 1.00 93.12 77 ILE A C 1
ATOM 666 O O . ILE A 1 77 ? 2.808 3.157 5.585 1.00 93.12 77 ILE A O 1
ATOM 670 N N . LYS A 1 78 ? 1.081 2.356 4.345 1.00 88.75 78 LYS A N 1
ATOM 671 C CA . LYS A 1 78 ? 1.453 2.933 3.051 1.00 88.75 78 LYS A CA 1
ATOM 672 C C . LYS A 1 78 ? 0.189 3.207 2.243 1.00 88.75 78 LYS A C 1
ATOM 674 O O . LYS A 1 78 ? -0.399 2.265 1.711 1.00 88.75 78 LYS A O 1
ATOM 679 N N . GLY A 1 79 ? -0.179 4.481 2.116 1.00 87.25 79 GLY A N 1
ATOM 680 C CA . GLY A 1 79 ? -1.381 4.918 1.390 1.00 87.25 79 GLY A CA 1
ATOM 681 C C . GLY A 1 79 ? -1.436 4.477 -0.080 1.00 87.25 79 GLY A C 1
ATOM 682 O O . GLY A 1 79 ? -2.510 4.184 -0.590 1.00 87.25 79 GLY A O 1
ATOM 683 N N . CYS A 1 80 ? -0.280 4.297 -0.733 1.00 90.50 80 CYS A N 1
ATOM 684 C CA . CYS A 1 80 ? -0.162 3.906 -2.152 1.00 90.50 80 CYS A CA 1
ATOM 685 C C . CYS A 1 80 ? -0.875 2.599 -2.551 1.00 90.50 80 CYS A C 1
ATOM 687 O O . CYS A 1 80 ? -1.015 2.309 -3.735 1.00 90.50 80 CYS A O 1
ATOM 689 N N . ASN A 1 81 ? -1.257 1.768 -1.581 1.00 95.56 81 ASN A N 1
ATOM 690 C CA . ASN A 1 81 ? -1.994 0.538 -1.824 1.00 95.56 81 ASN A CA 1
ATOM 691 C C . ASN A 1 81 ? -2.840 0.221 -0.589 1.00 95.56 81 ASN A C 1
ATOM 693 O O . ASN A 1 81 ? -2.432 -0.570 0.258 1.00 95.56 81 ASN A O 1
ATOM 697 N N . MET A 1 82 ? -3.995 0.861 -0.457 1.00 96.38 82 MET A N 1
ATOM 698 C CA . MET A 1 82 ? -4.888 0.730 0.694 1.00 96.38 82 MET A CA 1
ATOM 699 C C . MET A 1 82 ? -6.341 0.639 0.226 1.00 96.38 82 MET A C 1
ATOM 701 O O . MET A 1 82 ? -6.690 1.185 -0.816 1.00 96.38 82 MET A O 1
ATOM 705 N N . ALA A 1 83 ? -7.178 -0.063 0.987 1.00 96.50 83 ALA A N 1
ATOM 706 C CA . ALA A 1 83 ? -8.610 -0.158 0.733 1.00 96.50 83 ALA A CA 1
ATOM 707 C C . ALA A 1 83 ? -9.402 -0.084 2.045 1.00 96.50 83 ALA A C 1
ATOM 709 O O . ALA A 1 83 ? -8.999 -0.666 3.053 1.00 96.50 83 ALA A O 1
ATOM 710 N N . CYS A 1 84 ? -10.538 0.604 2.013 1.00 97.44 84 CYS A N 1
ATOM 711 C CA . CYS A 1 84 ? -11.550 0.645 3.069 1.00 97.44 84 CYS A CA 1
ATOM 712 C C . CYS A 1 84 ? -12.933 0.788 2.419 1.00 97.44 84 CYS A C 1
ATOM 714 O O . CYS A 1 84 ? -13.024 1.065 1.216 1.00 97.44 84 CYS A O 1
ATOM 716 N N . TRP A 1 85 ? -14.003 0.581 3.184 1.00 98.00 85 TRP A N 1
ATOM 717 C CA . TRP A 1 85 ? -15.343 0.868 2.687 1.00 98.00 85 TRP A CA 1
ATOM 718 C C . TRP A 1 85 ? -15.564 2.375 2.606 1.00 98.00 85 TRP A C 1
ATOM 720 O O . TRP A 1 85 ? -15.065 3.143 3.429 1.00 98.00 85 TRP A O 1
ATOM 730 N N . LYS A 1 86 ? -16.350 2.804 1.614 1.00 97.88 86 LYS A N 1
ATOM 731 C CA . LYS A 1 86 ? -16.695 4.219 1.436 1.00 97.88 86 LYS A CA 1
ATOM 732 C C . LYS A 1 86 ? -17.357 4.797 2.692 1.00 97.88 86 LYS A C 1
ATOM 734 O O . LYS A 1 86 ? -16.998 5.895 3.101 1.00 97.88 86 LYS A O 1
ATOM 739 N N . SER A 1 87 ? -18.272 4.043 3.303 1.00 98.25 87 SER A N 1
ATOM 740 C CA . SER A 1 87 ? -18.950 4.419 4.548 1.00 98.25 87 SER A CA 1
ATOM 741 C C . SER A 1 87 ? -17.964 4.714 5.675 1.00 98.25 87 SER A C 1
ATOM 743 O O . SER A 1 87 ? -18.124 5.704 6.378 1.00 98.25 87 SER A O 1
ATOM 745 N N . ASP A 1 88 ? -16.912 3.905 5.804 1.00 98.38 88 ASP A N 1
ATOM 746 C CA . ASP A 1 88 ? -15.929 4.044 6.878 1.00 98.38 88 ASP A CA 1
ATOM 747 C C . ASP A 1 88 ? -15.046 5.277 6.660 1.00 98.38 88 ASP A C 1
ATOM 749 O O . ASP A 1 88 ? -14.776 6.027 7.595 1.00 98.38 88 ASP A O 1
ATOM 753 N N . ALA A 1 89 ? -14.644 5.535 5.409 1.00 98.19 89 ALA A N 1
ATOM 754 C CA . ALA A 1 89 ? -13.931 6.759 5.053 1.00 98.19 89 ALA A CA 1
ATOM 755 C C . ALA A 1 89 ? -14.784 8.009 5.325 1.00 98.19 89 ALA A C 1
ATOM 757 O O . ALA A 1 89 ? -14.280 8.992 5.864 1.00 98.19 89 ALA A O 1
ATOM 758 N N . GLN A 1 90 ? -16.078 7.969 4.992 1.00 98.38 90 GLN A N 1
ATOM 759 C CA . GLN A 1 90 ? -17.012 9.066 5.264 1.00 98.38 90 GLN A CA 1
ATOM 760 C C . GLN A 1 90 ? -17.237 9.273 6.766 1.00 98.38 90 GLN A C 1
ATOM 762 O O . GLN A 1 90 ? -17.291 10.416 7.208 1.00 98.38 90 GLN A O 1
ATOM 767 N N . ALA A 1 91 ? -17.293 8.197 7.557 1.00 98.19 91 ALA A N 1
ATOM 768 C CA . ALA A 1 91 ? -17.484 8.264 9.006 1.00 98.19 91 ALA A CA 1
ATOM 769 C C . ALA A 1 91 ? -16.356 9.011 9.737 1.00 98.19 91 ALA A C 1
ATOM 771 O O . ALA A 1 91 ? -16.586 9.571 10.806 1.00 98.19 91 ALA A O 1
ATOM 772 N N . ILE A 1 92 ? -15.148 9.047 9.163 1.00 97.75 92 ILE A N 1
ATOM 773 C CA . ILE A 1 92 ? -14.022 9.826 9.698 1.00 97.75 92 ILE A CA 1
ATOM 774 C C . ILE A 1 92 ? -13.803 11.161 8.975 1.00 97.75 92 ILE A C 1
ATOM 776 O O . ILE A 1 92 ? -12.854 11.865 9.310 1.00 97.75 92 ILE A O 1
ATOM 780 N N . GLY A 1 93 ? -14.638 11.510 7.991 1.00 97.88 93 GLY A N 1
ATOM 781 C CA . GLY A 1 93 ? -14.487 12.731 7.192 1.00 97.88 93 GLY A CA 1
ATOM 782 C C . GLY A 1 93 ? -13.367 12.680 6.145 1.00 97.88 93 GLY A C 1
ATOM 783 O O . GLY A 1 93 ? -12.888 13.721 5.724 1.00 97.88 93 GLY A O 1
ATOM 784 N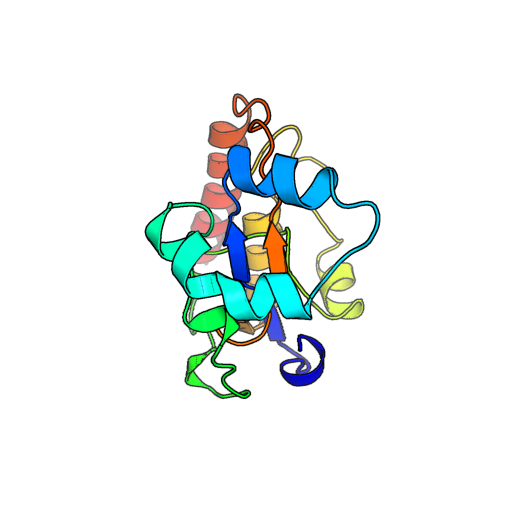 N . GLY A 1 94 ? -12.928 11.493 5.713 1.00 97.06 94 GLY A N 1
ATOM 785 C CA . GLY A 1 94 ? -11.864 11.350 4.714 1.00 97.06 94 GLY A CA 1
ATOM 786 C C . GLY A 1 94 ? -10.456 11.572 5.276 1.00 97.06 94 GLY A C 1
ATOM 787 O O . GLY A 1 94 ? -10.179 11.246 6.432 1.00 97.06 94 GLY A O 1
ATOM 788 N N . PHE A 1 95 ? -9.531 12.055 4.444 1.00 96.50 95 PHE A N 1
ATOM 789 C CA . PHE A 1 95 ? -8.189 12.451 4.889 1.00 96.50 95 PHE A CA 1
ATOM 790 C C . PHE A 1 95 ? -8.242 13.775 5.658 1.00 96.50 95 PHE A C 1
ATOM 792 O O . PHE A 1 95 ? -9.153 14.569 5.464 1.00 96.50 95 PHE A O 1
ATOM 799 N N . ASP A 1 96 ? -7.275 13.996 6.547 1.00 95.06 96 ASP A N 1
ATOM 800 C CA . ASP A 1 96 ? -7.129 15.282 7.225 1.00 95.06 96 ASP A CA 1
ATOM 801 C C . ASP A 1 96 ? -6.485 16.286 6.260 1.00 95.06 96 ASP A C 1
ATOM 803 O O . ASP A 1 96 ? -5.280 16.239 6.017 1.00 95.06 96 ASP A O 1
ATOM 807 N N . GLU A 1 97 ? -7.300 17.165 5.681 1.00 94.00 97 GLU A N 1
ATOM 808 C CA . GLU A 1 97 ? -6.871 18.144 4.673 1.00 94.00 97 GLU A CA 1
ATOM 809 C C . GLU A 1 97 ? -5.949 19.236 5.240 1.00 94.00 97 GLU A C 1
ATOM 811 O O . GLU A 1 97 ? -5.293 19.940 4.475 1.00 94.00 97 GLU A O 1
ATOM 816 N N . SER A 1 98 ? -5.837 19.355 6.571 1.00 91.88 98 SER A N 1
ATOM 817 C CA . SER A 1 98 ? -4.850 20.244 7.197 1.00 91.88 98 SER A CA 1
ATOM 818 C C . SER A 1 98 ? -3.416 19.709 7.081 1.00 91.88 98 SER A C 1
ATOM 820 O O . SER A 1 98 ? -2.457 20.477 7.187 1.00 91.88 98 SER A O 1
ATOM 822 N N . MET A 1 99 ? -3.249 18.403 6.830 1.00 91.19 99 MET A N 1
ATOM 823 C CA . MET A 1 99 ? -1.943 17.788 6.608 1.00 91.19 99 MET A CA 1
ATOM 824 C C . MET A 1 99 ? -1.457 18.107 5.195 1.00 91.19 99 MET A C 1
ATOM 826 O O . MET A 1 99 ? -1.820 17.453 4.218 1.00 91.19 99 MET A O 1
ATOM 830 N N . THR A 1 100 ? -0.604 19.119 5.099 1.00 87.25 100 THR A N 1
ATOM 831 C CA . THR A 1 100 ? 0.027 19.538 3.846 1.00 87.25 100 THR A CA 1
ATOM 832 C C . THR A 1 100 ? 1.461 19.015 3.742 1.00 87.25 100 THR A C 1
ATOM 834 O O . THR A 1 100 ? 2.063 18.548 4.715 1.00 87.25 100 THR A O 1
ATOM 837 N N . GLY A 1 101 ? 2.022 19.059 2.533 1.00 84.94 101 GLY A N 1
ATOM 838 C CA . GLY A 1 101 ? 3.365 18.549 2.270 1.00 84.94 101 GLY A CA 1
ATOM 839 C C . GLY A 1 101 ? 3.420 17.020 2.275 1.00 84.94 101 GLY A C 1
ATOM 840 O O . GLY A 1 101 ? 2.527 16.351 1.756 1.00 84.94 101 GLY A O 1
ATOM 841 N N . TRP A 1 102 ? 4.506 16.451 2.797 1.00 84.25 102 TRP A N 1
ATOM 842 C CA . TRP A 1 102 ? 4.765 15.016 2.703 1.00 84.25 102 TRP A CA 1
ATOM 843 C C . TRP A 1 102 ? 4.612 14.291 4.041 1.00 84.25 102 TRP A C 1
ATOM 845 O O . TRP A 1 102 ? 5.272 14.619 5.026 1.00 84.25 102 TRP A O 1
ATOM 855 N N . GLY A 1 103 ? 3.837 13.207 4.013 1.00 86.62 103 GLY A N 1
ATOM 856 C CA . GLY A 1 103 ? 3.940 12.094 4.946 1.00 86.62 103 GLY A CA 1
ATOM 857 C C . GLY A 1 103 ? 2.968 12.121 6.121 1.00 86.62 103 GLY A C 1
ATOM 858 O O . GLY A 1 103 ? 2.538 13.166 6.594 1.00 86.62 103 GLY A O 1
ATOM 859 N N . HIS A 1 104 ? 2.721 10.915 6.640 1.00 90.62 104 HIS A N 1
ATOM 860 C CA . HIS A 1 104 ? 1.917 10.601 7.826 1.00 90.62 104 HIS A CA 1
ATOM 861 C C . HIS A 1 104 ? 0.402 10.798 7.695 1.00 90.62 104 HIS A C 1
ATOM 863 O O . HIS A 1 104 ? -0.322 10.391 8.603 1.00 90.62 104 HIS A O 1
ATOM 869 N N . GLU A 1 105 ? -0.087 11.290 6.560 1.00 94.38 105 GLU A N 1
ATOM 870 C CA . GLU A 1 105 ? -1.513 11.372 6.231 1.00 94.38 105 GLU A CA 1
ATOM 871 C C . GLU A 1 105 ? -2.167 9.984 6.177 1.00 94.38 105 GLU A C 1
ATOM 873 O O . GLU A 1 105 ? -3.299 9.776 6.613 1.00 94.38 105 GLU A O 1
ATOM 878 N N . ASP A 1 106 ? -1.418 8.987 5.702 1.00 95.25 106 ASP A N 1
ATOM 879 C CA . ASP A 1 106 ? -1.862 7.602 5.652 1.00 95.25 106 ASP A CA 1
ATOM 880 C C . ASP A 1 106 ? -1.960 6.977 7.052 1.00 95.25 106 ASP A C 1
ATOM 882 O O . ASP A 1 106 ? -2.899 6.233 7.346 1.00 95.25 106 ASP A O 1
ATOM 886 N N . ALA A 1 107 ? -1.011 7.294 7.933 1.00 95.50 107 ALA A N 1
ATOM 887 C CA . ALA A 1 107 ? -1.016 6.861 9.324 1.00 95.50 107 ALA A CA 1
ATOM 888 C C . ALA A 1 107 ? -2.167 7.494 10.116 1.00 95.50 107 ALA A C 1
ATOM 890 O O . ALA A 1 107 ? -2.828 6.774 10.866 1.00 95.50 107 ALA A O 1
ATOM 891 N N . ASP A 1 108 ? -2.428 8.790 9.916 1.00 96.38 108 ASP A N 1
ATOM 892 C CA . ASP A 1 108 ? -3.579 9.496 10.486 1.00 96.38 108 ASP A CA 1
ATOM 893 C C . ASP A 1 108 ? -4.901 8.841 10.071 1.00 96.38 108 ASP A C 1
ATOM 895 O O . ASP A 1 108 ? -5.712 8.470 10.923 1.00 96.38 108 ASP A O 1
ATOM 899 N N . PHE A 1 109 ? -5.081 8.623 8.766 1.00 97.50 109 PHE A N 1
ATOM 900 C CA . PHE A 1 109 ? -6.289 8.022 8.212 1.00 97.50 109 PHE A CA 1
ATOM 901 C C . PHE A 1 109 ? -6.561 6.639 8.818 1.00 97.50 109 PHE A C 1
ATOM 903 O O . PHE A 1 109 ? -7.656 6.358 9.309 1.00 97.50 109 PHE A O 1
ATOM 910 N N . VAL A 1 110 ? -5.540 5.776 8.865 1.00 97.44 110 VAL A N 1
ATOM 911 C CA . VAL A 1 110 ? -5.651 4.450 9.490 1.00 97.44 110 VAL A CA 1
ATOM 912 C C . VAL A 1 110 ? -5.915 4.549 10.990 1.00 97.44 110 VAL A C 1
ATOM 914 O O . VAL A 1 110 ? -6.716 3.773 11.510 1.00 97.44 110 VAL A O 1
ATOM 917 N N . PHE A 1 111 ? -5.261 5.474 11.697 1.00 96.62 111 PHE A N 1
ATOM 918 C CA . PHE A 1 111 ? -5.476 5.663 13.129 1.00 96.62 111 PHE A CA 1
ATOM 919 C C . PHE A 1 111 ? -6.926 6.046 13.428 1.00 96.62 111 PHE A C 1
ATOM 921 O O . PHE A 1 111 ? -7.551 5.418 14.283 1.00 96.62 111 PHE A O 1
ATOM 928 N N . ARG A 1 112 ? -7.486 7.014 12.693 1.00 97.38 112 ARG A N 1
ATOM 929 C CA . ARG A 1 112 ? -8.877 7.450 12.870 1.00 97.38 112 ARG A CA 1
ATOM 930 C C . ARG A 1 112 ? -9.876 6.335 12.579 1.00 97.38 112 ARG A C 1
ATOM 932 O O . ARG A 1 112 ? -10.795 6.147 13.372 1.00 97.38 112 ARG A O 1
ATOM 939 N N . LEU A 1 113 ? -9.654 5.537 11.532 1.00 97.81 113 LEU A N 1
ATOM 940 C CA . LEU A 1 113 ? -10.470 4.346 11.268 1.00 97.81 113 LEU A CA 1
ATOM 941 C C . LEU A 1 113 ? -10.402 3.333 12.423 1.00 97.81 113 LEU A C 1
ATOM 943 O O . LEU A 1 113 ? -11.431 2.841 12.880 1.00 97.81 113 LEU A O 1
ATOM 947 N N . GLN A 1 114 ? -9.208 3.032 12.942 1.00 96.31 114 GLN A N 1
ATOM 948 C CA . GLN A 1 114 ? -9.089 2.117 14.083 1.00 96.31 114 GLN A CA 1
ATOM 949 C C . GLN A 1 114 ? -9.714 2.689 15.364 1.00 96.31 114 GLN A C 1
ATOM 951 O O . GLN A 1 114 ? -10.244 1.933 16.175 1.00 96.31 114 GLN A O 1
ATOM 956 N N . ASN A 1 115 ? -9.691 4.012 15.544 1.00 95.38 115 ASN A N 1
ATOM 957 C CA . ASN A 1 115 ? -10.294 4.677 16.699 1.00 95.38 115 ASN A CA 1
ATOM 958 C C . ASN A 1 115 ? -11.829 4.560 16.729 1.00 95.38 115 ASN A C 1
ATOM 960 O O . ASN A 1 115 ? -12.401 4.581 17.817 1.00 95.38 115 ASN A O 1
ATOM 964 N N . ILE A 1 116 ? -12.481 4.391 15.573 1.00 96.06 116 ILE A N 1
ATOM 965 C CA . ILE A 1 116 ? -13.923 4.097 15.481 1.00 96.06 116 ILE A CA 1
ATOM 966 C C . ILE A 1 116 ? -14.230 2.587 15.454 1.00 96.06 116 ILE A C 1
ATOM 968 O O . ILE A 1 116 ? -15.355 2.190 15.172 1.00 96.06 116 ILE A O 1
ATOM 972 N N . GLY A 1 117 ? -13.243 1.735 15.755 1.00 96.19 117 GLY A N 1
ATOM 973 C CA . GLY A 1 117 ? -13.431 0.294 15.944 1.00 96.19 117 GLY A CA 1
ATOM 974 C C . GLY A 1 117 ? -13.033 -0.590 14.762 1.00 96.19 117 GLY A C 1
ATOM 975 O O . GLY A 1 117 ? -13.127 -1.811 14.879 1.00 96.19 117 GLY A O 1
ATOM 976 N N . LEU A 1 118 ? -12.546 -0.030 13.645 1.00 97.69 118 LEU A N 1
ATOM 977 C CA . LEU A 1 118 ? -12.103 -0.865 12.527 1.00 97.69 118 LEU A CA 1
ATOM 978 C C . LEU A 1 118 ? -10.828 -1.642 12.857 1.00 97.69 118 LEU A C 1
ATOM 980 O O . LEU A 1 118 ? -9.893 -1.153 13.498 1.00 97.69 118 LEU A O 1
ATOM 984 N N . ILE A 1 119 ? -10.733 -2.842 12.292 1.00 97.75 119 ILE A N 1
ATOM 985 C CA . ILE A 1 119 ? -9.533 -3.664 12.378 1.00 97.75 119 ILE A CA 1
ATOM 986 C C . ILE A 1 119 ? -8.702 -3.497 11.109 1.00 97.75 119 ILE A C 1
ATOM 98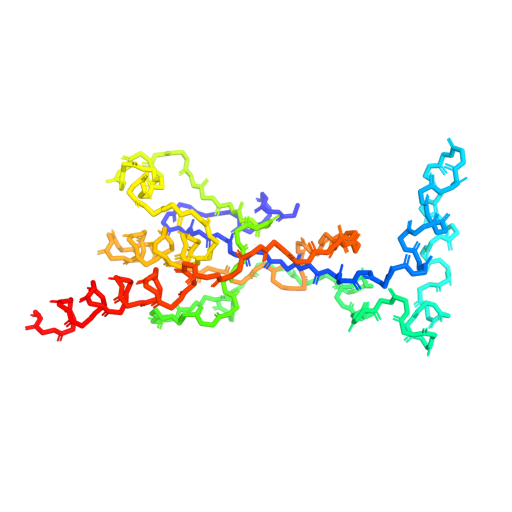8 O O . ILE A 1 119 ? -9.142 -3.731 9.982 1.00 97.75 119 ILE A O 1
ATOM 992 N N . ARG A 1 120 ? -7.432 -3.138 11.290 1.00 97.56 120 ARG A N 1
ATOM 993 C CA . ARG A 1 120 ? -6.474 -3.127 10.189 1.00 97.56 120 ARG A CA 1
ATOM 994 C C . ARG A 1 120 ? -6.074 -4.557 9.822 1.00 97.56 120 ARG A C 1
ATOM 996 O O . ARG A 1 120 ? -5.600 -5.313 10.667 1.00 97.56 120 ARG A O 1
ATOM 1003 N N . LYS A 1 121 ? -6.167 -4.892 8.537 1.00 97.06 121 LYS A N 1
ATOM 1004 C CA . LYS A 1 121 ? -5.754 -6.165 7.937 1.00 97.06 121 LYS A CA 1
ATOM 1005 C C . LYS A 1 121 ? -4.534 -5.971 7.029 1.00 97.06 121 LYS A C 1
ATOM 1007 O O . LYS A 1 121 ? -4.472 -5.053 6.209 1.00 97.06 121 LYS A O 1
ATOM 1012 N N . SER A 1 122 ? -3.535 -6.841 7.166 1.00 96.75 122 SER A N 1
ATOM 1013 C CA . SER A 1 122 ? -2.359 -6.868 6.291 1.00 96.75 122 SER A CA 1
ATOM 1014 C C . SER A 1 122 ? -2.700 -7.469 4.927 1.00 96.75 122 SER A C 1
ATOM 1016 O O . SER A 1 122 ? -3.045 -8.649 4.829 1.00 96.75 122 SER A O 1
ATOM 1018 N N . GLY A 1 123 ? -2.514 -6.692 3.861 1.00 96.31 123 GLY A N 1
ATOM 1019 C CA . GLY A 1 123 ? -2.562 -7.162 2.474 1.00 96.31 123 GLY A CA 1
ATOM 1020 C C . GLY A 1 123 ? -1.231 -7.719 1.956 1.00 96.31 123 GLY A C 1
ATOM 1021 O O . GLY A 1 123 ? -1.149 -8.123 0.798 1.00 96.31 123 GLY A O 1
ATOM 1022 N N . SER A 1 124 ? -0.178 -7.759 2.785 1.00 95.31 124 SER A N 1
ATOM 1023 C CA . SER A 1 124 ? 1.096 -8.383 2.390 1.00 95.31 124 SER A CA 1
ATOM 1024 C C . SER A 1 124 ? 0.884 -9.851 2.019 1.00 95.31 124 SER A C 1
ATOM 1026 O O . SER A 1 124 ? 0.076 -10.525 2.658 1.00 95.31 124 SER A O 1
ATOM 1028 N N . TRP A 1 125 ? 1.619 -10.337 1.018 1.00 96.75 125 TRP A N 1
ATOM 1029 C CA . TRP A 1 125 ? 1.448 -11.671 0.429 1.00 96.75 125 TRP A CA 1
ATOM 1030 C C . TRP A 1 125 ? 0.108 -11.872 -0.285 1.00 96.75 125 TRP A C 1
ATOM 1032 O O . TRP A 1 125 ? -0.322 -13.002 -0.475 1.00 96.75 125 TRP A O 1
ATOM 1042 N N . SER A 1 126 ? -0.577 -10.799 -0.675 1.00 96.38 126 SER A N 1
ATOM 1043 C CA . SER A 1 126 ? -1.840 -10.883 -1.418 1.00 96.38 126 SER A CA 1
ATOM 1044 C C . SER A 1 126 ? -1.969 -9.751 -2.424 1.00 96.38 126 SER A C 1
ATOM 1046 O O . SER A 1 126 ? -2.336 -9.991 -3.570 1.00 96.38 126 SER A O 1
ATOM 1048 N N . THR A 1 127 ? -1.661 -8.517 -2.022 1.00 96.69 127 THR A N 1
ATOM 1049 C CA . THR A 1 127 ? -2.008 -7.311 -2.786 1.00 96.69 127 THR A CA 1
ATOM 1050 C C . THR A 1 127 ? -0.814 -6.591 -3.404 1.00 96.69 127 THR A C 1
ATOM 1052 O O . THR A 1 127 ? -0.959 -5.435 -3.780 1.00 96.69 127 THR A O 1
ATOM 1055 N N . GLU A 1 128 ? 0.356 -7.231 -3.509 1.00 96.25 128 GLU A N 1
ATOM 1056 C CA . GLU A 1 128 ? 1.565 -6.624 -4.083 1.00 96.25 128 GLU A CA 1
ATOM 1057 C C . GLU A 1 128 ? 1.300 -5.920 -5.415 1.00 96.25 128 GLU A C 1
ATOM 1059 O O . GLU A 1 128 ? 0.891 -6.553 -6.387 1.00 96.25 128 GLU A O 1
ATOM 1064 N N . VAL A 1 129 ? 1.624 -4.630 -5.446 1.00 96.12 129 VAL A N 1
ATOM 1065 C CA . VAL A 1 129 ? 1.731 -3.818 -6.662 1.00 96.12 129 VAL A CA 1
ATOM 1066 C C . VAL A 1 129 ? 3.194 -3.481 -6.937 1.00 96.12 129 VAL A C 1
ATOM 1068 O O . VAL A 1 129 ? 4.014 -3.468 -6.011 1.00 96.12 129 VAL A O 1
ATOM 1071 N N . LEU A 1 130 ? 3.533 -3.205 -8.195 1.00 97.31 130 LEU A N 1
ATOM 1072 C CA . LEU A 1 130 ? 4.850 -2.681 -8.554 1.00 97.31 130 LEU A CA 1
ATOM 1073 C C . LEU A 1 130 ? 4.856 -1.168 -8.327 1.00 97.31 130 LEU A C 1
ATOM 1075 O O . LEU A 1 130 ? 4.003 -0.456 -8.844 1.00 97.31 130 LEU A O 1
ATOM 1079 N N . HIS A 1 131 ? 5.807 -0.687 -7.534 1.00 97.31 131 HIS A N 1
ATOM 1080 C CA . HIS A 1 131 ? 6.016 0.737 -7.291 1.00 97.31 131 HIS A CA 1
ATOM 1081 C C . HIS A 1 131 ? 7.213 1.177 -8.124 1.00 97.31 131 HIS A C 1
ATOM 1083 O O . HIS A 1 131 ? 8.354 0.850 -7.783 1.00 97.31 131 HIS A O 1
ATOM 1089 N N . LEU A 1 132 ? 6.931 1.885 -9.217 1.00 97.50 132 LEU A N 1
ATOM 1090 C CA . LEU A 1 132 ? 7.946 2.471 -10.088 1.00 97.50 132 LEU A CA 1
ATOM 1091 C C . LEU A 1 132 ? 8.809 3.451 -9.294 1.00 97.50 132 LEU A C 1
ATOM 1093 O O . LEU A 1 132 ? 8.303 4.217 -8.471 1.00 97.50 132 LEU A O 1
ATOM 1097 N N . HIS A 1 133 ? 10.115 3.408 -9.523 1.00 97.50 133 HIS A N 1
ATOM 1098 C CA . HIS A 1 133 ? 11.034 4.331 -8.882 1.00 97.50 133 HIS A CA 1
ATOM 1099 C C . HIS A 1 133 ? 10.711 5.771 -9.284 1.00 97.50 133 HIS A C 1
ATOM 1101 O O . HIS A 1 133 ? 10.502 6.075 -10.455 1.00 97.50 133 HIS A O 1
ATOM 1107 N N . HIS A 1 134 ? 10.726 6.658 -8.299 1.00 93.88 134 HIS A N 1
ATOM 1108 C CA . HIS A 1 134 ? 10.695 8.096 -8.494 1.00 93.88 134 HIS A CA 1
ATOM 1109 C C . HIS A 1 134 ? 11.530 8.750 -7.393 1.00 93.88 134 HIS A C 1
ATOM 1111 O O . HIS A 1 134 ? 11.737 8.162 -6.323 1.00 93.88 134 HIS A O 1
ATOM 1117 N N . ARG A 1 135 ? 11.992 9.979 -7.641 1.00 91.12 135 ARG A N 1
ATOM 1118 C CA . ARG A 1 135 ? 12.628 10.788 -6.598 1.00 91.12 135 ARG A CA 1
ATOM 1119 C C . ARG A 1 135 ? 11.625 11.025 -5.476 1.00 91.12 135 ARG A C 1
ATOM 1121 O O . ARG A 1 135 ? 10.435 11.228 -5.719 1.00 91.12 135 ARG A O 1
ATOM 1128 N N . ILE A 1 136 ? 12.102 10.932 -4.245 1.00 83.88 136 ILE A N 1
ATOM 1129 C CA . ILE A 1 136 ? 11.282 11.214 -3.073 1.00 83.88 136 ILE A CA 1
ATOM 1130 C C . ILE A 1 136 ? 11.007 12.723 -3.056 1.00 83.88 136 ILE A C 1
ATOM 1132 O O . ILE A 1 136 ? 11.917 13.507 -3.315 1.00 83.88 136 ILE A O 1
ATOM 1136 N N . ASN A 1 137 ? 9.756 13.104 -2.799 1.00 80.19 137 ASN A N 1
ATOM 1137 C CA . ASN A 1 137 ? 9.367 14.509 -2.664 1.00 80.19 137 ASN A CA 1
ATOM 1138 C C . ASN A 1 137 ? 9.980 15.135 -1.408 1.00 80.19 137 ASN A C 1
ATOM 1140 O O . ASN A 1 137 ? 10.432 14.420 -0.514 1.00 80.19 137 ASN A O 1
ATOM 1144 N N . ASP A 1 138 ? 9.963 16.466 -1.346 1.00 82.69 138 ASP A N 1
ATOM 1145 C CA . ASP A 1 138 ? 10.418 17.211 -0.176 1.00 82.69 138 ASP A CA 1
ATOM 1146 C C . ASP A 1 138 ? 9.759 16.693 1.116 1.00 82.69 138 ASP A C 1
ATOM 1148 O O . ASP A 1 138 ? 8.544 16.511 1.183 1.00 82.69 138 ASP A O 1
ATOM 1152 N N . GLN A 1 139 ? 10.586 16.413 2.123 1.00 85.19 139 GLN A N 1
ATOM 1153 C CA . GLN A 1 139 ? 10.189 15.835 3.409 1.00 85.19 139 GLN A CA 1
ATOM 1154 C C . GLN A 1 139 ? 10.227 16.854 4.551 1.00 85.19 139 GLN A C 1
ATOM 1156 O O . GLN A 1 139 ? 10.079 16.464 5.708 1.00 85.19 139 GLN A O 1
ATOM 1161 N N . SER A 1 140 ? 10.420 18.138 4.253 1.00 84.50 140 SER A N 1
ATOM 1162 C CA . SER A 1 140 ? 10.452 19.227 5.237 1.00 84.50 140 SER A CA 1
ATOM 1163 C C . SER A 1 140 ? 9.264 19.201 6.220 1.00 84.50 140 SER A C 1
ATOM 1165 O O . SER A 1 140 ? 9.459 19.382 7.419 1.00 84.50 140 SER A O 1
ATOM 1167 N N . HIS A 1 141 ? 8.059 18.845 5.757 1.00 80.12 141 HIS A N 1
ATOM 1168 C CA . HIS A 1 141 ? 6.838 18.740 6.579 1.00 80.12 141 HIS A CA 1
ATOM 1169 C C . HIS A 1 141 ? 6.673 17.398 7.327 1.00 80.12 141 HIS A C 1
ATOM 1171 O O . HIS A 1 141 ? 5.780 17.247 8.164 1.00 80.12 141 HIS A O 1
ATOM 1177 N N . ALA A 1 142 ? 7.526 16.398 7.073 1.00 82.31 142 ALA A N 1
ATOM 1178 C CA . ALA A 1 142 ? 7.345 15.043 7.604 1.00 82.31 142 ALA A CA 1
ATOM 1179 C C . ALA A 1 142 ? 7.389 14.992 9.138 1.00 82.31 142 ALA A C 1
ATOM 1181 O O . ALA A 1 142 ? 6.627 14.253 9.762 1.00 82.31 142 ALA A O 1
ATOM 1182 N N . ALA A 1 143 ? 8.285 15.771 9.752 1.00 84.44 143 ALA A N 1
ATOM 1183 C CA . ALA A 1 143 ? 8.454 15.804 11.203 1.00 84.44 143 ALA A CA 1
ATOM 1184 C C . ALA A 1 143 ? 7.244 16.437 11.909 1.00 84.44 143 ALA A C 1
ATOM 1186 O O . ALA A 1 143 ? 6.784 15.915 12.927 1.00 84.44 143 ALA A O 1
ATOM 1187 N N . GLU A 1 144 ? 6.708 17.519 11.344 1.00 87.12 144 GLU A N 1
ATOM 1188 C CA . GLU A 1 144 ? 5.510 18.190 11.847 1.00 87.12 144 GLU A CA 1
ATOM 1189 C C . GLU A 1 144 ? 4.284 17.280 11.735 1.00 87.12 144 GLU A C 1
ATOM 1191 O O . GLU A 1 144 ? 3.616 17.008 12.735 1.00 87.12 144 GLU A O 1
ATOM 1196 N N . ASN A 1 145 ? 4.060 16.692 10.557 1.00 89.19 145 ASN A N 1
ATOM 1197 C CA . ASN A 1 145 ? 2.965 15.751 10.340 1.00 89.19 145 ASN A CA 1
ATOM 1198 C C . ASN A 1 145 ? 3.074 14.525 11.268 1.00 89.19 145 ASN A C 1
ATOM 1200 O O . ASN A 1 145 ? 2.076 14.057 11.821 1.00 89.19 145 ASN A O 1
ATOM 1204 N N . ALA A 1 146 ? 4.289 14.024 11.521 1.00 87.31 146 ALA A N 1
ATOM 1205 C CA . ALA A 1 146 ? 4.507 12.960 12.499 1.00 87.31 146 ALA A CA 1
ATOM 1206 C C . ALA A 1 146 ? 4.129 13.384 13.927 1.00 87.31 146 ALA A C 1
ATOM 1208 O O . ALA A 1 146 ? 3.593 12.565 14.678 1.00 87.31 146 ALA A O 1
ATOM 1209 N N . ARG A 1 147 ? 4.412 14.632 14.322 1.00 89.44 147 ARG A N 1
ATOM 1210 C CA . ARG A 1 147 ? 4.044 15.173 15.638 1.00 89.44 147 ARG A CA 1
ATOM 1211 C C . ARG A 1 147 ? 2.526 15.227 15.798 1.00 89.44 147 ARG A C 1
ATOM 1213 O O . ARG A 1 147 ? 2.026 14.676 16.775 1.00 89.44 147 ARG A O 1
ATOM 1220 N N . HIS A 1 148 ? 1.804 15.768 14.814 1.00 87.06 148 HIS A N 1
ATOM 1221 C CA . HIS A 1 148 ? 0.337 15.858 14.850 1.00 87.06 148 HIS A CA 1
ATOM 1222 C C . HIS A 1 148 ? -0.316 14.487 15.055 1.00 87.06 148 HIS A C 1
ATOM 1224 O O . HIS A 1 148 ? -1.180 14.312 15.915 1.00 87.06 148 HIS A O 1
ATOM 1230 N N . VAL A 1 149 ? 0.144 13.466 14.328 1.00 88.25 149 VAL A N 1
ATOM 1231 C CA . VAL A 1 149 ? -0.410 12.113 14.474 1.00 88.25 149 VAL A CA 1
ATOM 1232 C C . VAL A 1 149 ? -0.031 11.488 15.826 1.00 88.25 149 VAL A C 1
ATOM 1234 O O . VAL A 1 149 ? -0.847 10.790 16.427 1.00 88.25 149 VAL A O 1
ATOM 1237 N N . ARG A 1 150 ? 1.165 11.761 16.372 1.00 91.50 150 ARG A N 1
ATOM 1238 C CA . ARG A 1 150 ? 1.550 11.293 17.720 1.00 91.50 150 ARG A CA 1
ATOM 1239 C C . ARG A 1 150 ? 0.680 11.903 18.811 1.00 91.50 150 ARG A C 1
ATOM 1241 O O . ARG A 1 150 ? 0.263 11.175 19.707 1.00 91.50 150 ARG A O 1
ATOM 1248 N N . GLU A 1 151 ? 0.389 13.195 18.727 1.00 90.88 151 GLU A N 1
ATOM 1249 C CA . GLU A 1 151 ? -0.467 13.894 19.689 1.00 90.88 151 GLU A CA 1
ATOM 1250 C C . GLU A 1 151 ? -1.870 13.283 19.728 1.00 90.88 151 GLU A C 1
ATOM 1252 O O . GLU A 1 151 ? -2.367 12.964 20.808 1.00 90.88 151 GLU A O 1
ATOM 1257 N N . LYS A 1 152 ? -2.458 12.986 18.560 1.00 88.31 152 LYS A N 1
ATOM 1258 C CA . LYS A 1 152 ? -3.750 12.284 18.463 1.00 88.31 152 LYS A CA 1
ATOM 1259 C C . LYS A 1 152 ? -3.714 10.899 19.131 1.00 88.31 152 LYS A C 1
ATOM 1261 O O . LYS A 1 152 ? -4.655 10.527 19.832 1.00 88.31 152 LYS A O 1
ATOM 1266 N N . ILE A 1 153 ? -2.629 10.140 18.949 1.00 87.75 153 ILE A N 1
ATOM 1267 C CA . ILE A 1 153 ? -2.462 8.817 19.577 1.00 87.75 153 ILE A CA 1
ATOM 1268 C C . ILE A 1 153 ? -2.347 8.927 21.098 1.00 87.75 153 ILE A C 1
ATOM 1270 O O . ILE A 1 153 ? -3.009 8.176 21.813 1.00 87.75 153 ILE A O 1
ATOM 1274 N N . LEU A 1 154 ? -1.519 9.848 21.596 1.00 87.75 154 LEU A N 1
ATOM 1275 C CA . LEU A 1 154 ? -1.313 10.037 23.033 1.00 87.75 154 LEU A CA 1
ATOM 1276 C C . LEU A 1 154 ? -2.592 10.522 23.724 1.0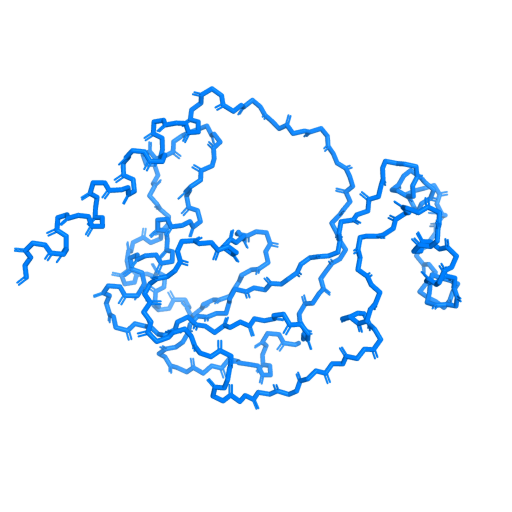0 87.75 154 LEU A C 1
ATOM 1278 O O . LEU A 1 154 ? -2.961 9.980 24.763 1.00 87.75 154 LEU A O 1
ATOM 1282 N N . ALA A 1 155 ? -3.318 11.459 23.109 1.00 85.75 155 ALA A N 1
ATOM 1283 C CA . ALA A 1 155 ? -4.598 11.946 23.619 1.00 85.75 155 ALA A CA 1
ATOM 1284 C C . ALA A 1 155 ? -5.658 10.836 23.729 1.00 85.75 155 ALA A C 1
ATOM 1286 O O . ALA A 1 155 ? -6.521 10.890 24.603 1.00 85.75 155 ALA A O 1
ATOM 1287 N N . LYS A 1 156 ? -5.599 9.816 22.861 1.00 82.75 156 LYS A N 1
ATOM 1288 C CA . LYS A 1 156 ? -6.457 8.629 22.964 1.00 82.75 156 LYS A CA 1
ATOM 1289 C C . LYS A 1 156 ? -5.997 7.668 24.057 1.00 82.75 156 LYS A C 1
ATOM 1291 O O . LYS A 1 156 ? -6.847 7.104 24.726 1.00 82.75 156 LYS A O 1
ATOM 1296 N N . ALA A 1 157 ? -4.691 7.464 24.222 1.00 77.94 157 ALA A N 1
ATOM 1297 C CA . ALA A 1 157 ? -4.152 6.568 25.248 1.00 77.94 157 ALA A CA 1
ATOM 1298 C C . ALA A 1 157 ? -4.393 7.073 26.683 1.00 77.94 157 ALA A C 1
ATOM 1300 O O . ALA A 1 157 ? -4.367 6.279 27.615 1.00 77.94 157 ALA A O 1
ATOM 1301 N N . ALA A 1 158 ? -4.611 8.380 26.849 1.00 67.75 158 ALA A N 1
ATOM 1302 C CA . ALA A 1 158 ? -4.931 9.012 28.127 1.00 67.75 158 ALA A CA 1
ATOM 1303 C C . ALA A 1 158 ? -6.426 8.947 28.516 1.00 67.75 158 ALA A C 1
ATOM 1305 O O . ALA A 1 158 ? -6.780 9.434 29.588 1.00 67.75 158 ALA A O 1
ATOM 1306 N N . LYS A 1 159 ? -7.295 8.400 27.653 1.00 58.94 159 LYS A N 1
ATOM 1307 C CA . LYS A 1 159 ? -8.731 8.190 27.904 1.00 58.94 159 LYS A CA 1
ATOM 1308 C C . LYS A 1 159 ? -9.015 6.721 28.176 1.00 58.94 159 LYS A C 1
ATOM 1310 O O . LYS A 1 159 ? -9.876 6.464 29.039 1.00 58.94 159 LYS A O 1
#

Foldseek 3Di:
DLVQQDDPLAKEQEAEKEFDQVLLVVQVPDPDHDPPVCLVCLVVCCVVVRTPDRQLVVFADGYDPVQWDPDQDLPSQDPVFIDDDPVLCVVLPHFDPVQDDDDDSRSLSVVSSVVVPGIYGYNGSHRYDYDRDDDDGDCPCVVVSVVVSVVVVVVVVVD